Protein AF-A0A7V9R3Y1-F1 (afdb_monomer_lite)

Structure (mmCIF, N/CA/C/O backbone):
data_AF-A0A7V9R3Y1-F1
#
_entry.id   AF-A0A7V9R3Y1-F1
#
loop_
_atom_site.group_PDB
_atom_site.id
_atom_site.type_symbol
_atom_site.label_atom_id
_atom_site.label_alt_id
_atom_site.label_comp_id
_atom_site.label_asym_id
_atom_site.label_entity_id
_atom_site.label_seq_id
_atom_site.pdbx_PDB_ins_code
_atom_site.Cartn_x
_atom_site.Cartn_y
_atom_site.Cartn_z
_atom_site.occupancy
_atom_site.B_iso_or_equiv
_atom_site.auth_seq_id
_atom_site.auth_comp_id
_atom_site.auth_asym_id
_atom_site.auth_atom_id
_atom_site.pdbx_PDB_model_num
ATOM 1 N N . MET A 1 1 ? -15.608 -12.050 13.252 1.00 63.56 1 MET A N 1
ATOM 2 C CA . MET A 1 1 ? -14.476 -12.555 14.064 1.00 63.56 1 MET A CA 1
ATOM 3 C C . MET A 1 1 ? -13.194 -12.077 13.409 1.00 63.56 1 MET A C 1
ATOM 5 O O . MET A 1 1 ? -13.113 -12.204 12.196 1.00 63.56 1 MET A O 1
ATOM 9 N N . GLN A 1 2 ? -12.251 -11.511 14.169 1.00 75.00 2 GLN A N 1
ATOM 10 C CA . GLN A 1 2 ? -10.965 -11.077 13.610 1.00 75.00 2 GLN A CA 1
ATOM 11 C C . GLN A 1 2 ? -10.062 -12.277 13.318 1.00 75.00 2 GLN A C 1
ATOM 13 O O . GLN A 1 2 ? -9.948 -13.188 14.145 1.00 75.00 2 GLN A O 1
ATOM 18 N N . THR A 1 3 ? -9.407 -12.254 12.163 1.00 84.50 3 THR A N 1
ATOM 19 C CA . THR A 1 3 ? -8.411 -13.261 11.778 1.00 84.50 3 THR A CA 1
ATOM 20 C C . THR A 1 3 ? -7.151 -13.154 12.653 1.00 84.50 3 THR A C 1
ATOM 22 O O . THR A 1 3 ? -6.882 -12.087 13.214 1.00 84.50 3 THR A O 1
ATOM 25 N N . PRO A 1 4 ? -6.326 -14.216 12.766 1.00 82.94 4 PRO A N 1
ATOM 26 C CA . PRO A 1 4 ? -5.040 -14.130 13.464 1.00 82.94 4 PRO A CA 1
ATOM 27 C C . PRO A 1 4 ? -4.137 -13.007 12.934 1.00 82.94 4 PRO A C 1
ATOM 29 O O . PRO A 1 4 ? -3.424 -12.370 13.705 1.00 82.94 4 PRO A O 1
ATOM 32 N N . PHE A 1 5 ? -4.203 -12.731 11.629 1.00 78.38 5 PHE A N 1
ATOM 33 C CA . PHE A 1 5 ? -3.465 -11.643 10.995 1.00 78.38 5 PHE A CA 1
ATOM 34 C C . PHE A 1 5 ? -3.964 -10.262 11.447 1.00 78.38 5 PHE A C 1
ATOM 36 O O . PHE A 1 5 ? -3.168 -9.424 11.862 1.00 78.38 5 PHE A O 1
ATOM 43 N N . GLU A 1 6 ? -5.280 -10.041 11.467 1.00 80.75 6 GLU A N 1
ATOM 44 C CA . GLU A 1 6 ? -5.869 -8.790 11.969 1.00 80.75 6 GLU A CA 1
ATOM 45 C C . GLU A 1 6 ? -5.543 -8.554 13.455 1.00 80.75 6 GLU A C 1
ATOM 47 O O . GLU A 1 6 ? -5.278 -7.423 13.861 1.00 80.75 6 GLU A O 1
ATOM 52 N N . GLN A 1 7 ? -5.495 -9.621 14.262 1.00 84.06 7 GLN A N 1
ATOM 53 C CA . GLN A 1 7 ? -5.070 -9.551 15.666 1.00 84.06 7 GLN A CA 1
ATOM 54 C C . GLN A 1 7 ? -3.579 -9.243 15.828 1.00 84.06 7 GLN A C 1
ATOM 56 O O . GLN A 1 7 ? -3.180 -8.642 16.823 1.00 84.06 7 GLN A O 1
ATOM 61 N N . PHE A 1 8 ? -2.738 -9.689 14.894 1.00 84.94 8 PHE A N 1
ATOM 62 C CA . PHE A 1 8 ? -1.324 -9.330 14.883 1.00 84.94 8 PHE A CA 1
ATOM 63 C C . PHE A 1 8 ? -1.147 -7.849 14.544 1.00 84.94 8 PHE A C 1
ATOM 65 O O . PHE A 1 8 ? -0.423 -7.157 15.261 1.00 84.94 8 PHE A O 1
ATOM 72 N N . LEU A 1 9 ? -1.836 -7.364 13.503 1.00 84.81 9 LEU A N 1
ATOM 73 C CA . LEU A 1 9 ? -1.778 -5.966 13.070 1.00 84.81 9 LEU A CA 1
ATOM 74 C C . LEU A 1 9 ? -2.248 -5.008 14.168 1.00 84.81 9 LEU A C 1
ATOM 76 O O . LEU A 1 9 ? -1.568 -4.027 14.443 1.00 84.81 9 LEU A O 1
ATOM 80 N N . SER A 1 10 ? -3.343 -5.324 14.865 1.00 85.88 10 SER A N 1
ATOM 81 C CA . SER A 1 10 ? -3.874 -4.468 15.938 1.00 85.88 10 SER A CA 1
ATOM 82 C C . SER A 1 10 ? -2.964 -4.338 17.166 1.00 85.88 10 SER A C 1
ATOM 84 O O . SER A 1 10 ? -3.202 -3.481 18.014 1.00 85.88 10 SER A O 1
ATOM 86 N N . ARG A 1 11 ? -1.922 -5.172 17.277 1.00 85.81 11 ARG A N 1
ATOM 87 C CA . ARG A 1 11 ? -0.914 -5.110 18.350 1.00 85.81 11 ARG A CA 1
ATOM 88 C C . ARG A 1 11 ? 0.340 -4.329 17.956 1.00 85.81 11 ARG A C 1
ATOM 90 O O . ARG A 1 11 ? 1.206 -4.142 18.807 1.00 85.81 11 ARG A O 1
ATOM 97 N N . GLN A 1 12 ? 0.473 -3.936 16.691 1.00 87.62 12 GLN A N 1
ATOM 98 C CA . GLN A 1 12 ? 1.634 -3.186 16.225 1.00 87.62 12 GLN A CA 1
ATOM 99 C C . GLN A 1 12 ? 1.452 -1.693 16.501 1.00 87.62 12 GLN A C 1
ATOM 101 O O . GLN A 1 12 ? 0.338 -1.176 16.444 1.00 87.62 12 GLN A O 1
ATOM 106 N N . SER A 1 13 ? 2.556 -1.001 16.785 1.00 90.50 13 SER A N 1
ATOM 107 C CA . SER A 1 13 ? 2.584 0.461 16.844 1.00 90.50 13 SER A CA 1
ATOM 108 C C . SER A 1 13 ? 3.094 1.046 15.528 1.00 90.50 13 SER A C 1
ATOM 110 O O . SER A 1 13 ? 3.782 0.365 14.761 1.00 90.50 13 SER A O 1
ATOM 112 N N . GLU A 1 14 ? 2.804 2.324 15.281 1.00 89.25 14 GLU A N 1
ATOM 113 C CA . GLU A 1 14 ? 3.315 3.042 14.105 1.00 89.25 14 GLU A CA 1
ATOM 114 C C . GLU A 1 14 ? 4.849 3.103 14.098 1.00 89.25 14 GLU A C 1
ATOM 116 O O . GLU A 1 14 ? 5.485 2.957 13.055 1.00 89.25 14 GLU A O 1
ATOM 121 N N . GLU A 1 15 ? 5.475 3.231 15.270 1.00 90.44 15 GLU A N 1
ATOM 122 C CA . GLU A 1 15 ? 6.933 3.234 15.405 1.00 90.44 15 GLU A CA 1
ATOM 123 C C . GLU A 1 15 ? 7.527 1.874 15.034 1.00 90.44 15 GLU A C 1
ATOM 125 O O . GLU A 1 15 ? 8.521 1.809 14.307 1.00 90.44 15 GLU A O 1
ATOM 130 N N . ALA A 1 16 ? 6.909 0.781 15.495 1.00 84.06 16 ALA A N 1
ATOM 131 C CA . ALA A 1 16 ? 7.326 -0.573 15.140 1.00 84.06 16 ALA A CA 1
ATOM 132 C C . ALA A 1 16 ? 7.145 -0.838 13.635 1.00 84.06 16 ALA A C 1
ATOM 134 O O . ALA A 1 16 ? 8.014 -1.445 12.998 1.00 84.06 16 ALA A O 1
ATOM 135 N N . TRP A 1 17 ? 6.058 -0.329 13.049 1.00 87.19 17 TRP A N 1
ATOM 136 C CA . TRP A 1 17 ? 5.778 -0.420 11.617 1.00 87.19 17 TRP A CA 1
ATOM 137 C C . TRP A 1 17 ? 6.827 0.334 10.783 1.00 87.19 17 TRP A C 1
ATOM 139 O O . TRP A 1 17 ? 7.438 -0.236 9.872 1.00 87.19 17 TRP A O 1
ATOM 149 N N . ALA A 1 18 ? 7.141 1.578 11.155 1.00 88.12 18 ALA A N 1
ATOM 150 C CA . ALA A 1 18 ? 8.160 2.394 10.493 1.00 88.12 18 ALA A CA 1
ATOM 151 C C . ALA A 1 18 ? 9.583 1.823 10.655 1.00 88.12 18 ALA A C 1
ATOM 153 O O . ALA A 1 18 ? 10.380 1.828 9.706 1.00 88.12 18 ALA A O 1
ATOM 154 N N . ALA A 1 19 ? 9.910 1.285 11.834 1.00 87.06 19 ALA A N 1
ATOM 155 C CA . ALA A 1 19 ? 11.189 0.620 12.086 1.00 87.06 19 ALA A CA 1
ATOM 156 C C . ALA A 1 19 ? 11.345 -0.656 11.240 1.00 87.06 19 ALA A C 1
ATOM 158 O O . ALA A 1 19 ? 12.430 -0.925 10.707 1.00 87.06 19 ALA A O 1
ATOM 159 N N . THR A 1 20 ? 10.254 -1.406 11.059 1.00 86.31 20 THR A N 1
ATOM 160 C CA . THR A 1 20 ? 10.214 -2.585 10.185 1.00 86.31 20 THR A CA 1
ATOM 161 C C . THR A 1 20 ? 10.483 -2.193 8.736 1.00 86.31 20 THR A C 1
ATOM 163 O O . THR A 1 20 ? 11.383 -2.763 8.119 1.00 86.31 20 THR A O 1
ATOM 166 N N . LEU A 1 21 ? 9.802 -1.163 8.217 1.00 87.81 21 LEU A N 1
ATOM 167 C CA . LEU A 1 21 ? 10.050 -0.647 6.866 1.00 87.81 21 LEU A CA 1
ATOM 168 C C . LEU A 1 21 ? 11.508 -0.191 6.694 1.00 87.81 21 LEU A C 1
ATOM 170 O O . LEU A 1 21 ? 12.167 -0.562 5.727 1.00 87.81 21 LEU A O 1
ATOM 174 N N . THR A 1 22 ? 12.055 0.542 7.665 1.00 90.88 22 THR A N 1
ATOM 175 C CA . THR A 1 22 ? 13.460 0.989 7.635 1.00 90.88 22 THR A CA 1
ATOM 176 C C . THR A 1 22 ? 14.437 -0.185 7.568 1.00 90.88 22 THR A C 1
ATOM 178 O O . THR A 1 22 ? 15.447 -0.121 6.864 1.00 90.88 22 THR A O 1
ATOM 181 N N . THR A 1 23 ? 14.145 -1.264 8.293 1.00 86.44 23 THR A N 1
ATOM 182 C CA . THR A 1 23 ? 14.959 -2.485 8.286 1.00 86.44 23 THR A CA 1
ATOM 183 C C . THR A 1 23 ? 14.856 -3.197 6.939 1.00 86.44 23 THR A C 1
ATOM 185 O O . THR A 1 23 ? 15.882 -3.523 6.343 1.00 86.44 23 THR A O 1
ATOM 188 N N . LEU A 1 24 ? 13.636 -3.353 6.419 1.00 83.62 24 LEU A N 1
ATOM 189 C CA . LEU A 1 24 ? 13.343 -3.987 5.134 1.00 83.62 24 LEU A CA 1
ATOM 190 C C . LEU A 1 24 ? 14.071 -3.287 3.972 1.00 83.62 24 LEU A C 1
ATOM 192 O O . LEU A 1 24 ? 14.709 -3.940 3.146 1.00 83.62 24 LEU A O 1
ATOM 196 N N . LEU A 1 25 ? 14.063 -1.951 3.948 1.00 85.44 25 LEU A N 1
ATOM 197 C CA . LEU A 1 25 ? 14.694 -1.151 2.892 1.00 85.44 25 LEU A CA 1
ATOM 198 C C . LEU A 1 25 ? 16.216 -1.319 2.805 1.00 85.44 25 LEU A C 1
ATOM 200 O O . LEU A 1 25 ? 16.803 -0.995 1.774 1.00 85.44 25 LEU A O 1
ATOM 204 N N . ARG A 1 26 ? 16.882 -1.820 3.852 1.00 88.19 26 ARG A N 1
ATOM 205 C CA . ARG A 1 26 ? 18.322 -2.137 3.795 1.00 88.19 26 ARG A CA 1
ATOM 206 C C . ARG A 1 26 ? 18.601 -3.422 3.018 1.00 88.19 26 ARG A C 1
ATOM 208 O O . ARG A 1 26 ? 19.692 -3.567 2.479 1.00 88.19 26 ARG A O 1
ATOM 215 N N . SER A 1 27 ? 17.624 -4.322 2.965 1.00 83.12 27 SER A N 1
ATOM 216 C CA . SER A 1 27 ? 17.711 -5.619 2.289 1.00 83.12 27 SER A CA 1
ATOM 217 C C . SER A 1 27 ? 17.079 -5.614 0.896 1.00 83.12 27 SER A C 1
ATOM 219 O O . SER A 1 27 ? 17.265 -6.564 0.142 1.00 83.12 27 SER A O 1
ATOM 221 N N . ILE A 1 28 ? 16.347 -4.553 0.547 1.00 79.00 28 ILE A N 1
ATOM 222 C CA . ILE A 1 28 ? 15.723 -4.375 -0.765 1.00 79.00 28 ILE A CA 1
ATOM 223 C C . ILE A 1 28 ? 16.703 -3.719 -1.744 1.00 79.00 28 ILE A C 1
ATOM 225 O O . ILE A 1 28 ? 17.418 -2.772 -1.398 1.00 79.00 28 ILE A O 1
ATOM 229 N N . HIS A 1 29 ? 16.717 -4.219 -2.982 1.00 83.12 29 HIS A N 1
ATOM 230 C CA . HIS A 1 29 ? 17.493 -3.642 -4.076 1.00 83.12 29 HIS A CA 1
ATOM 231 C C . HIS A 1 29 ? 17.088 -2.182 -4.322 1.00 83.12 29 HIS A C 1
ATOM 233 O O . HIS A 1 29 ? 15.919 -1.830 -4.207 1.00 83.12 29 HIS A O 1
ATOM 239 N N . GLU A 1 30 ? 18.037 -1.318 -4.682 1.00 80.81 30 GLU A N 1
ATOM 240 C CA . GLU A 1 30 ? 17.815 0.132 -4.799 1.00 80.81 30 GLU A CA 1
ATOM 241 C C . GLU A 1 30 ? 16.606 0.505 -5.670 1.00 80.81 30 GLU A C 1
ATOM 243 O O . GLU A 1 30 ? 15.808 1.355 -5.278 1.00 80.81 30 GLU A O 1
ATOM 248 N N . VAL A 1 31 ? 16.424 -0.203 -6.788 1.00 76.56 31 VAL A N 1
ATOM 249 C CA . VAL A 1 31 ? 15.297 -0.020 -7.723 1.00 76.56 31 VAL A CA 1
ATOM 250 C C . VAL A 1 31 ? 13.932 -0.198 -7.044 1.00 76.56 31 VAL A C 1
ATOM 252 O O . VAL A 1 31 ? 12.989 0.524 -7.363 1.00 76.56 31 VAL A O 1
ATOM 255 N N . ASP A 1 32 ? 13.830 -1.099 -6.067 1.00 80.56 32 ASP A N 1
ATOM 256 C CA . ASP A 1 32 ? 12.561 -1.490 -5.448 1.00 80.56 32 ASP A CA 1
ATOM 257 C C . ASP A 1 32 ? 12.274 -0.749 -4.128 1.00 80.56 32 ASP A C 1
ATOM 259 O O . ASP A 1 32 ? 11.192 -0.889 -3.548 1.00 80.56 32 ASP A O 1
ATOM 263 N N . LYS A 1 33 ? 13.211 0.071 -3.628 1.00 85.75 33 LYS A N 1
ATOM 264 C CA . LYS A 1 33 ? 13.041 0.795 -2.353 1.00 85.75 33 LYS A CA 1
ATOM 265 C C . LYS A 1 33 ? 11.882 1.784 -2.407 1.00 85.75 33 LYS A C 1
ATOM 267 O O . LYS A 1 33 ? 10.994 1.728 -1.560 1.00 85.75 33 LYS A O 1
ATOM 272 N N . ASN A 1 34 ? 11.859 2.631 -3.437 1.00 86.25 34 ASN A N 1
ATOM 273 C CA . ASN A 1 34 ? 10.800 3.626 -3.629 1.00 86.25 34 ASN A CA 1
ATOM 274 C C . ASN A 1 34 ? 9.441 2.950 -3.824 1.00 86.25 34 ASN A C 1
ATOM 276 O O . ASN 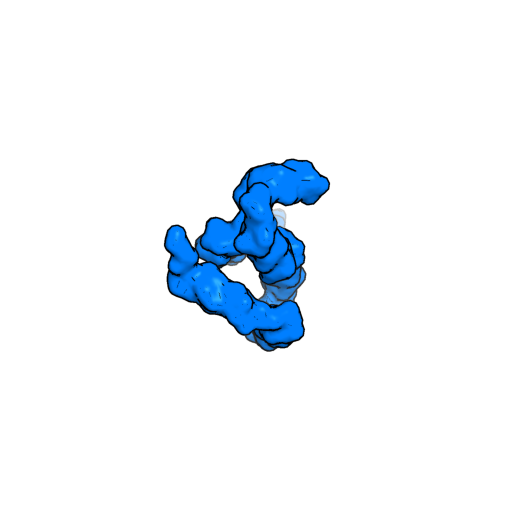A 1 34 ? 8.457 3.332 -3.199 1.00 86.25 34 ASN A O 1
ATOM 280 N N . ALA A 1 35 ? 9.415 1.903 -4.650 1.00 82.94 35 ALA A N 1
ATOM 281 C CA . ALA A 1 35 ? 8.265 1.036 -4.866 1.00 82.94 35 ALA A CA 1
ATOM 282 C C . ALA A 1 35 ? 7.682 0.518 -3.539 1.00 82.94 35 ALA A C 1
ATOM 284 O O . ALA A 1 35 ? 6.485 0.645 -3.279 1.00 82.94 35 ALA A O 1
ATOM 285 N N . THR A 1 36 ? 8.550 0.007 -2.670 1.00 84.00 36 THR A N 1
ATOM 286 C CA . THR A 1 36 ? 8.163 -0.518 -1.359 1.00 84.00 36 THR A CA 1
ATOM 287 C C . THR A 1 36 ? 7.647 0.580 -0.429 1.00 84.00 36 THR A C 1
ATOM 289 O O . THR A 1 36 ? 6.612 0.407 0.207 1.00 84.00 36 THR A O 1
ATOM 292 N N . GLN A 1 37 ? 8.308 1.738 -0.377 1.00 88.62 37 GLN A N 1
ATOM 293 C CA . GLN A 1 37 ? 7.850 2.872 0.435 1.00 88.62 37 GLN A CA 1
ATOM 294 C C . GLN A 1 37 ? 6.477 3.389 -0.007 1.00 88.62 37 GLN A C 1
ATOM 296 O O . GLN A 1 37 ? 5.619 3.638 0.836 1.00 88.62 37 GLN A O 1
ATOM 301 N N . ILE A 1 38 ? 6.259 3.512 -1.318 1.00 85.94 38 ILE A N 1
ATOM 302 C CA . ILE A 1 38 ? 4.977 3.933 -1.894 1.00 85.94 38 ILE A CA 1
ATOM 303 C C . ILE A 1 38 ? 3.874 2.938 -1.521 1.00 85.94 38 ILE A C 1
ATOM 305 O O . ILE A 1 38 ? 2.798 3.354 -1.099 1.00 85.94 38 ILE A O 1
ATOM 309 N N . TRP A 1 39 ? 4.143 1.633 -1.612 1.00 87.12 39 TRP A N 1
ATOM 310 C CA . TRP A 1 39 ? 3.173 0.608 -1.221 1.00 87.12 39 TRP A CA 1
ATOM 311 C C . TRP A 1 39 ? 2.775 0.733 0.260 1.00 87.12 39 TRP A C 1
ATOM 313 O O . TRP A 1 39 ? 1.588 0.761 0.577 1.00 87.12 39 TRP A O 1
ATOM 323 N N . PHE A 1 40 ? 3.748 0.906 1.163 1.00 87.12 40 PHE A N 1
ATOM 324 C CA . PHE A 1 40 ? 3.481 1.104 2.596 1.00 87.12 40 PHE A CA 1
ATOM 325 C C . PHE A 1 40 ? 2.723 2.409 2.894 1.00 87.12 40 PHE A C 1
ATOM 327 O O . PHE A 1 40 ? 1.986 2.470 3.876 1.00 87.12 40 PHE A O 1
ATOM 334 N N . ALA A 1 41 ? 2.877 3.437 2.056 1.00 88.19 41 ALA A N 1
ATOM 335 C CA . ALA A 1 41 ? 2.131 4.688 2.176 1.00 88.19 41 ALA A CA 1
ATOM 336 C C . ALA A 1 41 ? 0.674 4.564 1.700 1.00 88.19 41 ALA A C 1
ATOM 338 O O . ALA A 1 41 ? -0.197 5.232 2.252 1.00 88.19 41 ALA A O 1
ATOM 339 N N . PHE A 1 42 ? 0.396 3.710 0.707 1.00 85.62 42 PHE A N 1
ATOM 340 C CA . PHE A 1 42 ? -0.975 3.424 0.268 1.00 85.62 42 PHE A CA 1
ATOM 341 C C . PHE A 1 42 ? -1.755 2.570 1.268 1.00 85.62 42 PHE A C 1
ATOM 343 O O . PHE A 1 42 ? -2.969 2.730 1.381 1.00 85.62 42 PHE A O 1
ATOM 350 N N . TYR A 1 43 ? -1.066 1.705 2.017 1.00 88.44 43 TYR A N 1
ATOM 351 C CA . TYR A 1 43 ? -1.689 0.795 2.980 1.00 88.44 43 TYR A CA 1
ATOM 352 C C . TYR A 1 43 ? -1.108 0.977 4.390 1.00 88.44 43 TYR A C 1
ATOM 354 O O . TYR A 1 43 ? -0.448 0.075 4.918 1.00 88.44 43 TYR A O 1
ATOM 362 N N . PRO A 1 44 ? -1.319 2.145 5.022 1.00 91.00 44 PRO A N 1
ATOM 363 C CA . PRO A 1 44 ? -0.756 2.419 6.332 1.00 91.00 44 PRO A CA 1
ATOM 364 C C . PRO A 1 44 ? -1.494 1.644 7.433 1.00 91.00 44 PRO A C 1
ATOM 366 O O . PRO A 1 44 ? -2.708 1.421 7.369 1.00 91.00 44 PRO A O 1
ATOM 369 N N . LEU A 1 45 ? -0.761 1.280 8.489 1.00 90.50 45 LEU A N 1
ATOM 370 C CA . LEU A 1 45 ? -1.318 0.613 9.670 1.00 90.50 45 LEU A CA 1
ATOM 371 C C . LEU A 1 45 ? -2.395 1.472 10.361 1.00 90.50 45 LEU A C 1
ATOM 373 O O . LEU A 1 45 ? -3.397 0.945 10.853 1.00 90.50 45 LEU A O 1
ATOM 377 N N . SER A 1 46 ? -2.235 2.793 10.332 1.00 92.00 46 SER A N 1
ATOM 378 C CA . SER A 1 46 ? -3.184 3.755 10.892 1.00 92.00 46 SER A CA 1
ATOM 379 C C . SER A 1 46 ? -4.555 3.691 10.224 1.00 92.00 46 SER A C 1
ATOM 381 O O . SER A 1 46 ? -5.568 3.712 10.923 1.00 92.00 46 SER A O 1
ATOM 383 N N . LEU A 1 47 ? -4.611 3.529 8.897 1.00 91.81 47 LEU A N 1
ATOM 384 C CA . LEU A 1 47 ? -5.872 3.363 8.169 1.00 91.81 47 LEU A CA 1
ATOM 385 C C . LEU A 1 47 ? -6.555 2.049 8.556 1.00 91.81 47 LEU A C 1
ATOM 387 O O . LEU A 1 47 ? -7.752 2.040 8.842 1.00 91.81 47 LEU A O 1
ATOM 391 N N . PHE A 1 48 ? -5.795 0.951 8.631 1.00 91.19 48 PHE A N 1
ATOM 392 C CA . PHE A 1 48 ? -6.319 -0.328 9.113 1.00 91.19 48 PHE A CA 1
ATOM 393 C C . PHE A 1 48 ? -6.906 -0.194 10.526 1.00 91.19 48 PHE A C 1
ATOM 395 O O . PHE A 1 48 ? -8.021 -0.648 10.785 1.00 91.19 48 PHE A O 1
ATOM 402 N N . THR A 1 49 ? -6.182 0.467 11.427 1.00 91.56 49 THR A N 1
ATOM 403 C CA . THR A 1 49 ? -6.599 0.656 12.820 1.00 91.56 49 THR A CA 1
ATOM 404 C C . THR A 1 49 ? -7.862 1.509 12.916 1.00 91.56 49 THR A C 1
ATOM 406 O O . THR A 1 49 ? -8.811 1.109 13.590 1.00 91.56 49 THR A O 1
ATOM 409 N N . ALA A 1 50 ? -7.917 2.628 12.187 1.00 92.56 50 ALA A N 1
ATOM 410 C CA . ALA A 1 50 ? -9.083 3.505 12.142 1.00 92.56 50 ALA A CA 1
ATOM 411 C C . ALA A 1 50 ? -10.332 2.764 11.638 1.00 92.56 50 ALA A C 1
ATOM 413 O O . ALA A 1 50 ? -11.384 2.827 12.267 1.00 92.56 50 ALA A O 1
ATOM 414 N N . LEU A 1 51 ? -10.200 1.979 10.563 1.00 92.19 51 LEU A N 1
ATOM 415 C CA . LEU A 1 51 ? -11.297 1.167 10.029 1.00 92.19 51 LEU A CA 1
ATOM 416 C C . LEU A 1 51 ? -11.725 0.041 10.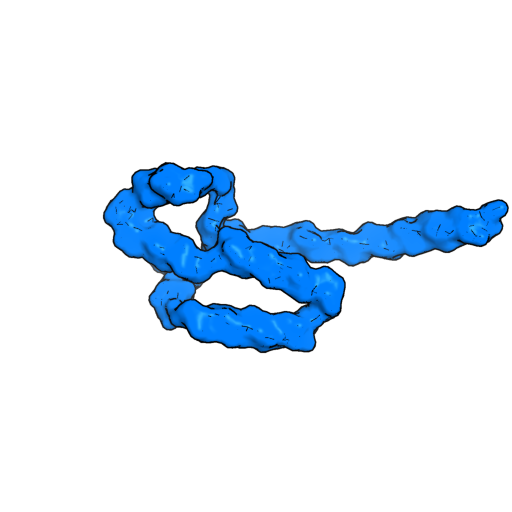981 1.00 92.19 51 LEU A C 1
ATOM 418 O O . LEU A 1 51 ? -12.885 -0.352 10.974 1.00 92.19 51 LEU A O 1
ATOM 422 N N . GLN A 1 52 ? -10.828 -0.516 11.799 1.00 89.69 52 GLN A N 1
ATOM 423 C CA . GLN A 1 52 ? -11.202 -1.539 12.787 1.00 89.69 52 GLN A CA 1
ATOM 424 C C . GLN A 1 52 ? -11.910 -0.960 14.014 1.00 89.69 52 GLN A C 1
ATOM 426 O O . GLN A 1 52 ? -12.714 -1.666 14.621 1.00 89.69 52 GLN A O 1
ATOM 431 N N . GLN A 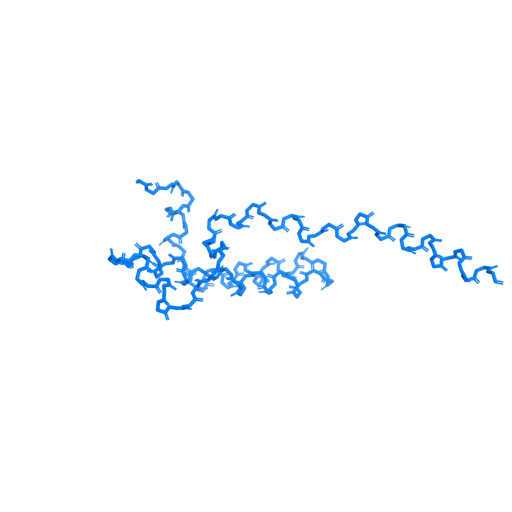1 53 ? -11.604 0.284 14.378 1.00 91.38 53 GLN A N 1
ATOM 432 C CA . GLN A 1 53 ? -12.168 0.965 15.546 1.00 91.38 53 GLN A CA 1
ATOM 433 C C . GLN A 1 53 ? -13.436 1.767 15.229 1.00 91.38 53 GLN A C 1
ATOM 435 O O . GLN A 1 53 ? -14.149 2.147 16.154 1.00 91.38 53 GLN A O 1
ATOM 440 N N . ALA A 1 54 ? -13.721 2.022 13.951 1.00 93.19 54 ALA A N 1
ATOM 441 C CA . ALA A 1 54 ? -14.926 2.715 13.520 1.00 93.19 54 ALA A CA 1
ATOM 442 C C . ALA A 1 54 ? -16.196 1.942 13.906 1.00 93.19 54 ALA A C 1
ATOM 444 O O . ALA A 1 54 ? -16.295 0.736 13.668 1.00 93.19 54 ALA A O 1
ATOM 445 N N . GLU A 1 55 ? -17.181 2.657 14.454 1.00 91.44 55 GLU A N 1
ATOM 446 C CA . GLU A 1 55 ? -18.520 2.115 14.718 1.00 91.44 55 GLU A CA 1
ATOM 447 C C . GLU A 1 55 ? -19.220 1.718 13.411 1.00 91.44 55 GLU A C 1
ATOM 449 O O . GLU A 1 55 ? -19.790 0.631 13.317 1.00 91.44 55 GLU A O 1
ATOM 454 N N . ASP A 1 56 ? -19.095 2.565 12.385 1.00 93.38 56 ASP A N 1
ATOM 455 C CA . ASP A 1 56 ? -19.510 2.291 11.012 1.00 93.38 56 ASP A CA 1
ATOM 456 C C . ASP A 1 56 ? -18.311 2.457 10.064 1.00 93.38 56 ASP A C 1
ATOM 458 O O . ASP A 1 56 ? -17.823 3.561 9.794 1.00 93.38 56 ASP A O 1
ATOM 462 N N . LYS A 1 57 ? -17.811 1.323 9.566 1.00 91.69 57 LYS A N 1
ATOM 463 C CA . LYS A 1 57 ? -16.662 1.281 8.653 1.00 91.69 57 LYS A CA 1
ATOM 464 C C . LYS A 1 57 ? -16.979 1.898 7.293 1.00 91.69 57 LYS A C 1
ATOM 466 O O . LYS A 1 57 ? -16.106 2.534 6.701 1.00 91.69 57 LYS A O 1
ATOM 471 N N . ASP A 1 58 ? -18.205 1.713 6.807 1.00 90.69 58 ASP A N 1
ATOM 472 C CA . ASP A 1 58 ? -18.627 2.178 5.487 1.00 90.69 58 ASP A CA 1
ATOM 473 C C . ASP A 1 58 ? -18.819 3.695 5.490 1.00 90.69 58 ASP A C 1
ATOM 475 O O . ASP A 1 58 ? -18.504 4.370 4.506 1.00 90.69 58 ASP A O 1
ATOM 479 N N . GLU A 1 59 ? -19.311 4.252 6.598 1.00 94.56 59 GLU A N 1
ATOM 480 C CA . GLU A 1 59 ? -19.385 5.698 6.782 1.00 94.56 59 GLU A CA 1
ATOM 481 C C . GLU A 1 59 ? -17.988 6.328 6.814 1.00 94.56 59 GLU A C 1
ATOM 483 O O . GLU A 1 59 ? -17.727 7.268 6.055 1.00 94.56 59 GLU A O 1
ATOM 488 N N . LEU A 1 60 ? -17.067 5.783 7.618 1.00 93.69 60 LEU A N 1
ATOM 489 C CA . LEU A 1 60 ? -15.697 6.296 7.689 1.00 93.69 60 LEU A CA 1
ATOM 490 C C . LEU A 1 60 ? -14.995 6.219 6.323 1.00 93.69 60 LEU A C 1
ATOM 492 O O . LEU A 1 60 ? -14.362 7.186 5.897 1.00 93.69 60 LEU A O 1
ATOM 496 N N . ALA A 1 61 ? -15.141 5.105 5.601 1.00 93.00 61 ALA A N 1
ATOM 497 C CA . ALA A 1 61 ? -14.569 4.950 4.265 1.00 93.00 61 ALA A CA 1
ATOM 498 C C . ALA A 1 61 ? -15.087 6.017 3.283 1.00 93.00 61 ALA A C 1
ATOM 500 O O . ALA A 1 61 ? -14.299 6.594 2.529 1.00 93.00 61 ALA A O 1
ATOM 501 N N . LYS A 1 62 ? -16.388 6.340 3.329 1.00 92.62 62 LYS A N 1
ATOM 502 C CA . LYS A 1 62 ? -16.980 7.418 2.517 1.00 92.62 62 LYS A CA 1
ATOM 503 C C . LYS A 1 62 ? -16.433 8.791 2.896 1.00 92.62 62 LYS A C 1
ATOM 505 O O . LYS A 1 62 ? -16.105 9.567 2.001 1.00 92.62 62 LYS A O 1
ATOM 510 N N . GLN A 1 63 ? -16.313 9.089 4.191 1.00 93.06 63 GLN A N 1
ATOM 511 C CA . GLN A 1 63 ? -15.761 10.362 4.677 1.00 93.06 63 GLN A CA 1
ATO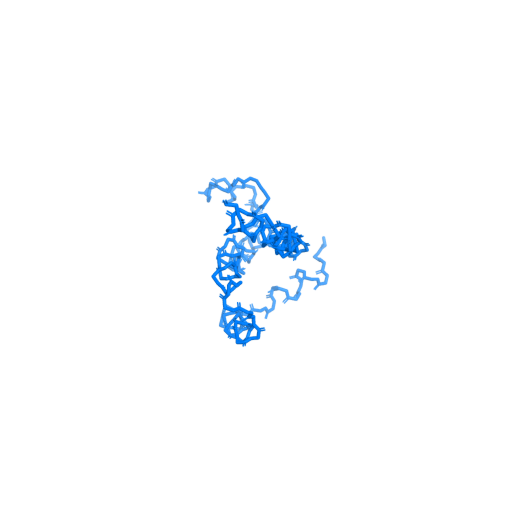M 512 C C . GLN A 1 63 ? -14.305 10.558 4.235 1.00 93.06 63 GLN A C 1
ATOM 514 O O . GLN A 1 63 ? -13.909 11.664 3.870 1.00 93.06 63 GLN A O 1
ATOM 519 N N . LEU A 1 64 ? -13.529 9.474 4.209 1.00 91.81 64 LEU A N 1
ATOM 520 C CA . LEU A 1 64 ? -12.147 9.458 3.732 1.00 91.81 64 LEU A CA 1
ATOM 521 C C . LEU A 1 64 ? -12.027 9.391 2.199 1.00 91.81 64 LEU A C 1
ATOM 523 O O . LEU A 1 64 ? -10.911 9.380 1.685 1.00 91.81 64 LEU A O 1
ATOM 527 N N . LEU A 1 65 ? -13.148 9.360 1.464 1.00 92.75 65 LEU A N 1
ATOM 528 C CA . LEU A 1 65 ? -13.197 9.208 0.004 1.00 92.75 65 LEU A CA 1
ATOM 529 C C . LEU A 1 65 ? -12.436 7.969 -0.492 1.00 92.75 65 LEU A C 1
ATOM 531 O O . LEU A 1 65 ? -11.838 7.981 -1.570 1.00 92.75 65 LEU A O 1
ATOM 535 N N . MET A 1 66 ? -12.452 6.895 0.297 1.00 91.50 66 MET A N 1
ATOM 536 C CA . MET A 1 66 ? -11.803 5.642 -0.062 1.00 91.50 66 MET A CA 1
ATOM 537 C C . MET A 1 66 ? -12.519 4.997 -1.250 1.00 91.50 66 MET A C 1
ATOM 539 O O . MET A 1 66 ? -13.746 4.912 -1.296 1.00 91.50 66 MET A O 1
ATOM 543 N N . GLN A 1 67 ? -11.735 4.553 -2.231 1.00 83.75 67 GLN A N 1
ATOM 544 C CA . GLN A 1 67 ? -12.220 3.910 -3.450 1.00 83.75 67 GLN A CA 1
ATOM 545 C C . GLN A 1 67 ? -11.406 2.645 -3.726 1.00 83.75 67 GLN A C 1
ATOM 547 O O . GLN A 1 67 ? -10.209 2.594 -3.445 1.00 83.75 67 GLN A O 1
ATOM 552 N N . GLY A 1 68 ? -12.045 1.632 -4.316 1.00 85.88 68 GLY A N 1
ATOM 553 C CA . GLY A 1 68 ? -11.396 0.358 -4.634 1.00 85.88 68 GLY A CA 1
ATOM 554 C C . GLY A 1 68 ? -11.079 -0.490 -3.397 1.00 85.88 68 GLY A C 1
ATOM 555 O O . GLY A 1 68 ? -11.766 -0.395 -2.385 1.00 85.88 68 GLY A O 1
ATOM 556 N N . HIS A 1 69 ? -10.050 -1.336 -3.494 1.00 83.81 69 HIS A N 1
ATOM 557 C CA . HIS A 1 69 ? -9.610 -2.220 -2.410 1.00 83.81 69 HIS A CA 1
ATOM 558 C C . HIS A 1 69 ? -8.492 -1.549 -1.599 1.00 83.81 69 HIS A C 1
ATOM 560 O O . HIS A 1 69 ? -7.319 -1.630 -1.958 1.00 83.81 69 HIS A O 1
ATOM 566 N N . TYR A 1 70 ? -8.864 -0.863 -0.522 1.00 86.81 70 TYR A N 1
ATOM 567 C CA . TYR A 1 70 ? -7.95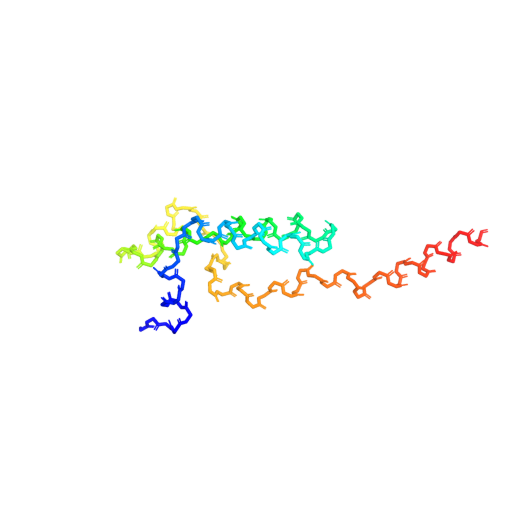5 -0.074 0.322 1.00 86.81 70 TYR A CA 1
ATOM 568 C C . TYR A 1 70 ? -7.564 -0.777 1.629 1.00 86.81 70 TYR A C 1
ATOM 570 O O . TYR A 1 70 ? -6.704 -0.288 2.362 1.00 86.81 70 TYR A O 1
ATOM 578 N N . GLU A 1 71 ? -8.188 -1.911 1.960 1.00 85.12 71 GLU A N 1
ATOM 579 C CA . GLU A 1 71 ? -7.871 -2.621 3.195 1.00 85.12 71 GLU A CA 1
ATOM 580 C C . GLU A 1 71 ? -6.498 -3.299 3.110 1.00 85.12 71 GLU A C 1
ATOM 582 O O . GLU A 1 71 ? -6.258 -4.167 2.271 1.00 85.12 71 GLU A O 1
ATOM 587 N N . LEU A 1 72 ? -5.615 -2.968 4.059 1.00 83.81 72 LEU A N 1
ATOM 588 C CA . LEU A 1 72 ? -4.270 -3.546 4.172 1.00 83.81 72 LEU A CA 1
ATOM 589 C C . LEU A 1 72 ? -4.279 -5.085 4.115 1.00 83.81 72 LEU A C 1
ATOM 591 O O . LEU A 1 72 ? -3.433 -5.691 3.459 1.00 83.81 72 LEU A O 1
ATOM 595 N N . LYS A 1 73 ? -5.256 -5.727 4.767 1.00 81.81 73 LYS A N 1
ATOM 596 C CA . LYS A 1 73 ? -5.366 -7.193 4.806 1.00 81.81 73 LYS A CA 1
ATOM 597 C C . LYS A 1 73 ? -5.648 -7.839 3.452 1.00 81.81 73 LYS A C 1
ATOM 599 O O . LYS A 1 73 ? -5.323 -9.003 3.271 1.00 81.81 73 LYS A O 1
ATOM 604 N N . GLU A 1 74 ? -6.247 -7.101 2.524 1.00 83.44 74 GLU A N 1
ATOM 605 C CA . GLU A 1 74 ? -6.568 -7.593 1.182 1.00 83.44 74 GLU A CA 1
ATOM 606 C C . GLU A 1 74 ? -5.393 -7.405 0.218 1.00 83.44 74 GLU A C 1
ATOM 608 O O . GLU A 1 74 ? -5.333 -8.044 -0.830 1.00 83.44 74 GLU A O 1
ATOM 613 N N . GLN A 1 75 ? -4.450 -6.529 0.570 1.00 82.12 75 GLN A N 1
ATOM 614 C CA . GLN A 1 75 ? -3.367 -6.102 -0.313 1.00 82.12 75 GLN A CA 1
ATOM 615 C C . GLN A 1 75 ? -2.024 -6.737 0.031 1.00 82.12 75 GLN A C 1
ATOM 617 O O . GLN A 1 75 ? -1.139 -6.784 -0.821 1.00 82.12 75 GLN A O 1
ATOM 622 N N . ILE A 1 76 ? -1.856 -7.251 1.253 1.00 74.50 76 ILE A N 1
ATOM 623 C CA . ILE A 1 76 ? -0.574 -7.799 1.713 1.00 74.50 76 ILE A CA 1
ATOM 624 C C . ILE A 1 76 ? -0.039 -8.903 0.783 1.00 74.50 76 ILE A C 1
ATOM 626 O O . ILE A 1 76 ? 1.151 -8.913 0.461 1.00 74.50 76 ILE A O 1
ATOM 630 N N . ASP A 1 77 ? -0.932 -9.737 0.244 1.00 72.31 77 ASP A N 1
ATOM 631 C CA . ASP A 1 77 ? -0.587 -10.827 -0.672 1.00 72.31 77 ASP A CA 1
ATOM 632 C C . ASP A 1 77 ? -0.533 -10.399 -2.153 1.00 72.31 77 ASP A C 1
ATOM 634 O O . ASP A 1 77 ? -0.025 -11.144 -2.986 1.00 72.31 77 ASP A O 1
ATOM 638 N N . SER A 1 78 ? -1.008 -9.201 -2.521 1.00 68.19 78 SER A N 1
ATOM 639 C CA . SER A 1 78 ? -1.089 -8.752 -3.926 1.00 68.19 78 SER A CA 1
ATOM 640 C C . SER A 1 78 ? 0.218 -8.134 -4.450 1.00 68.19 78 SER A C 1
ATOM 642 O O . SER A 1 78 ? 0.458 -8.073 -5.666 1.00 68.19 78 SER A O 1
ATOM 644 N N . SER A 1 79 ? 1.089 -7.708 -3.530 1.00 58.50 79 SER A N 1
ATOM 645 C CA . SER A 1 79 ? 2.307 -6.930 -3.789 1.00 58.50 79 SER A CA 1
ATOM 646 C C . SER A 1 79 ? 3.329 -7.631 -4.698 1.00 58.50 79 SER A C 1
ATOM 648 O O . SER A 1 79 ? 4.061 -6.959 -5.429 1.00 58.50 79 SER A O 1
ATOM 650 N N . HIS A 1 80 ? 3.326 -8.969 -4.773 1.00 58.69 80 HIS A N 1
ATOM 651 C CA . HIS A 1 80 ? 4.192 -9.725 -5.691 1.00 58.69 80 HIS A CA 1
ATOM 652 C C . HIS A 1 80 ? 3.938 -9.387 -7.170 1.00 58.69 80 HIS A C 1
ATOM 654 O O . HIS A 1 80 ? 4.808 -9.586 -8.016 1.00 58.69 80 HIS A O 1
ATOM 660 N N . THR A 1 81 ? 2.749 -8.875 -7.501 1.00 56.56 81 THR A N 1
ATOM 661 C CA . THR A 1 81 ? 2.379 -8.463 -8.864 1.00 56.56 81 THR A CA 1
ATOM 662 C C . THR A 1 81 ? 3.097 -7.176 -9.271 1.00 56.56 81 THR A C 1
ATOM 664 O O . THR A 1 81 ? 3.370 -6.962 -10.447 1.00 56.56 81 THR A O 1
ATOM 667 N N . PHE A 1 82 ? 3.473 -6.340 -8.303 1.00 53.34 82 PHE A N 1
ATOM 668 C CA . PHE A 1 82 ? 4.177 -5.081 -8.535 1.00 53.34 82 PHE A CA 1
ATOM 669 C C . PHE A 1 82 ? 5.656 -5.295 -8.907 1.00 53.34 82 PHE A C 1
ATOM 671 O O . PHE A 1 82 ? 6.213 -4.559 -9.716 1.00 53.34 82 PHE A O 1
ATOM 678 N N . LEU A 1 83 ? 6.272 -6.370 -8.401 1.00 54.28 83 LEU A N 1
ATOM 679 C CA . LEU A 1 83 ? 7.678 -6.732 -8.642 1.00 54.28 83 LEU A CA 1
ATOM 680 C C . LEU A 1 83 ? 7.901 -7.532 -9.949 1.00 54.28 83 LEU A C 1
ATOM 682 O O . LEU A 1 83 ? 9.015 -7.966 -10.247 1.00 54.28 83 LEU A O 1
ATOM 686 N N . TYR A 1 84 ? 6.860 -7.717 -10.774 1.00 54.53 84 TYR A N 1
ATOM 687 C CA . TYR A 1 84 ? 6.915 -8.510 -12.015 1.00 54.53 84 TYR A CA 1
ATOM 688 C C . TYR A 1 84 ? 7.808 -7.922 -13.124 1.00 54.53 84 TYR A C 1
ATOM 690 O O . TYR A 1 84 ? 8.055 -8.600 -14.125 1.00 54.53 84 TYR A O 1
ATOM 698 N N . GLY A 1 85 ? 8.320 -6.695 -12.971 1.00 54.34 85 GLY A N 1
ATOM 699 C CA . GLY A 1 85 ? 9.194 -6.039 -13.953 1.00 54.34 85 GLY A CA 1
ATOM 700 C C . GLY A 1 85 ? 10.455 -6.845 -14.297 1.00 54.34 85 GLY A C 1
ATOM 701 O O . GLY A 1 85 ? 10.879 -6.863 -15.454 1.00 54.34 85 GLY A O 1
ATOM 702 N N . HIS A 1 86 ? 10.992 -7.615 -13.340 1.00 59.34 86 HIS A N 1
ATOM 703 C CA . HIS A 1 86 ? 12.155 -8.486 -13.557 1.00 59.34 86 HIS A CA 1
ATOM 704 C C . HIS A 1 86 ? 11.930 -9.525 -14.670 1.00 59.34 86 HIS A C 1
ATOM 706 O O . HIS A 1 86 ? 12.860 -9.855 -15.404 1.00 59.34 86 HIS A O 1
ATOM 712 N N . ARG A 1 87 ? 10.690 -10.005 -14.861 1.00 62.41 87 ARG A N 1
ATOM 713 C CA . ARG A 1 87 ? 10.357 -10.986 -15.912 1.00 62.41 87 ARG A CA 1
ATOM 714 C C . ARG A 1 87 ? 10.633 -10.453 -17.319 1.00 62.41 87 ARG A C 1
ATOM 716 O O . ARG A 1 87 ? 10.992 -11.235 -18.197 1.00 62.41 87 ARG A O 1
ATOM 723 N N . TYR A 1 88 ? 10.460 -9.150 -17.522 1.00 66.06 88 TYR A N 1
ATOM 724 C CA . TYR A 1 88 ? 10.591 -8.512 -18.831 1.00 66.06 88 TYR A CA 1
ATOM 725 C C . TYR A 1 88 ? 12.002 -7.985 -19.096 1.00 66.06 88 TYR A C 1
ATOM 727 O O . TYR A 1 88 ? 12.384 -7.790 -20.250 1.00 66.06 88 TYR A O 1
ATOM 735 N N . TRP A 1 89 ? 12.814 -7.809 -18.051 1.00 72.06 89 TRP A N 1
ATOM 736 C CA . TRP A 1 89 ? 14.147 -7.220 -18.159 1.00 72.06 89 TRP A CA 1
ATOM 737 C C . TRP A 1 89 ? 15.100 -7.965 -19.115 1.00 72.06 89 TRP A C 1
ATOM 739 O O . TRP A 1 89 ? 15.742 -7.303 -19.933 1.00 72.06 89 TRP A O 1
ATOM 749 N N . PRO A 1 90 ? 15.151 -9.316 -19.144 1.00 78.12 90 PRO A N 1
ATOM 750 C CA . PRO A 1 90 ? 15.957 -10.036 -20.133 1.00 78.12 90 PRO A CA 1
ATOM 751 C C . PRO A 1 90 ? 15.512 -9.794 -21.584 1.00 78.12 90 PRO A C 1
ATOM 753 O O . PRO A 1 90 ? 16.347 -9.740 -22.484 1.00 78.12 90 PRO A O 1
ATOM 756 N N . GLN A 1 91 ? 14.205 -9.632 -21.824 1.00 82.75 91 GLN A N 1
ATOM 757 C CA . GLN A 1 91 ? 13.659 -9.371 -23.163 1.00 82.75 91 GLN A CA 1
ATOM 758 C C . GLN A 1 91 ? 13.936 -7.932 -23.606 1.00 82.75 91 GLN A C 1
ATOM 760 O O . GLN A 1 91 ? 14.315 -7.710 -24.757 1.00 82.75 91 GLN A O 1
ATOM 765 N N . VAL A 1 92 ? 13.817 -6.971 -22.684 1.00 77.31 92 VAL A N 1
ATOM 766 C CA . VAL A 1 92 ? 14.198 -5.569 -22.910 1.00 77.31 92 VAL A CA 1
ATOM 767 C C . VAL A 1 92 ? 15.682 -5.479 -23.258 1.00 77.31 92 VAL A C 1
ATOM 769 O O . VAL A 1 92 ? 16.020 -4.933 -24.304 1.00 77.31 92 VAL A O 1
ATOM 772 N N . LYS A 1 93 ? 16.559 -6.093 -22.452 1.00 76.38 93 LYS A N 1
ATOM 773 C CA . LYS A 1 93 ? 18.005 -6.109 -22.703 1.00 76.38 93 LYS A CA 1
ATOM 774 C C . LYS A 1 93 ? 18.338 -6.680 -24.084 1.00 76.38 93 LYS A C 1
ATOM 776 O O . LYS A 1 93 ? 19.006 -6.008 -24.860 1.00 76.38 93 LYS A O 1
ATOM 781 N N . LYS A 1 94 ? 17.809 -7.864 -24.414 1.00 85.06 94 LYS A N 1
ATOM 782 C CA . LYS A 1 94 ? 18.043 -8.510 -25.716 1.00 85.06 94 LYS A CA 1
ATOM 783 C C . LYS A 1 94 ? 17.621 -7.623 -26.892 1.00 85.06 94 LYS A C 1
ATOM 785 O O . LYS A 1 94 ? 18.280 -7.609 -27.925 1.00 85.06 94 LYS A O 1
ATOM 790 N N . THR A 1 95 ? 16.517 -6.895 -26.738 1.00 84.81 95 THR A N 1
ATOM 791 C CA . THR A 1 95 ? 16.006 -5.992 -27.778 1.00 84.81 95 THR A CA 1
ATOM 792 C C . THR A 1 95 ? 16.903 -4.768 -27.947 1.00 84.81 95 THR A C 1
ATOM 794 O O . THR A 1 95 ? 17.189 -4.377 -29.074 1.00 84.81 95 THR A O 1
ATOM 797 N N . VAL A 1 96 ? 17.384 -4.189 -26.843 1.00 75.75 96 VAL A N 1
ATOM 798 C CA . VAL A 1 96 ? 18.322 -3.056 -26.866 1.00 75.75 96 VAL A CA 1
ATOM 799 C C . VAL A 1 96 ? 19.669 -3.461 -27.470 1.00 75.75 96 VAL A C 1
ATOM 801 O O . VAL A 1 96 ? 20.194 -2.724 -28.295 1.00 75.75 96 VAL A O 1
ATOM 804 N N . GLU A 1 97 ? 20.206 -4.633 -27.114 1.00 87.38 97 GLU A N 1
ATOM 805 C CA . GLU A 1 97 ? 21.455 -5.162 -27.688 1.00 87.38 97 GLU A CA 1
ATOM 806 C C . GLU A 1 97 ? 21.330 -5.374 -29.203 1.00 87.38 97 GLU A C 1
ATOM 808 O O . GLU A 1 97 ? 22.162 -4.882 -29.957 1.00 87.38 97 GLU A O 1
ATOM 813 N N . ALA A 1 98 ? 20.240 -5.999 -29.662 1.00 82.25 98 ALA A N 1
ATOM 814 C CA . ALA A 1 98 ? 19.992 -6.199 -31.091 1.00 82.25 98 ALA A CA 1
ATOM 815 C C . ALA A 1 98 ? 19.871 -4.882 -31.878 1.00 82.25 98 ALA A C 1
ATOM 817 O O . ALA A 1 98 ? 20.247 -4.831 -33.044 1.00 82.25 98 ALA A O 1
ATOM 818 N N . PHE A 1 99 ? 19.348 -3.825 -31.250 1.00 72.44 99 PHE A N 1
ATOM 819 C CA . PHE A 1 99 ? 19.244 -2.497 -31.858 1.00 72.44 99 PHE A CA 1
ATOM 820 C C . PHE A 1 99 ? 20.574 -1.727 -31.834 1.00 72.44 99 PHE A C 1
ATOM 822 O O . PHE A 1 99 ? 20.806 -0.865 -32.671 1.00 72.44 99 PHE A O 1
ATOM 829 N N . ALA A 1 100 ? 21.452 -2.010 -30.870 1.00 68.00 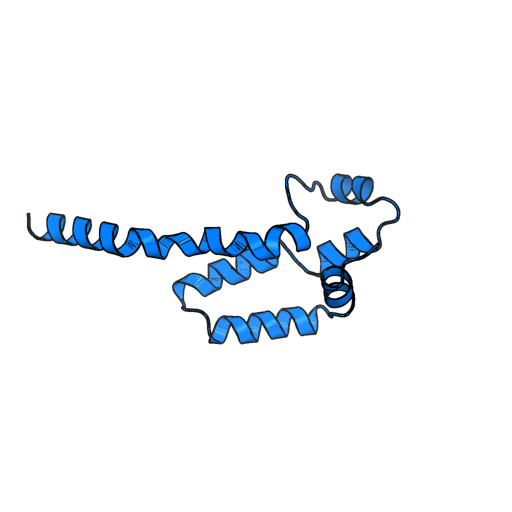100 ALA A N 1
ATOM 830 C CA . ALA A 1 100 ? 22.779 -1.401 -30.795 1.00 68.00 100 ALA A CA 1
ATOM 831 C C . ALA A 1 100 ? 23.775 -2.017 -31.798 1.00 68.00 100 ALA A C 1
ATOM 833 O O . ALA A 1 100 ? 24.777 -1.386 -32.126 1.00 68.00 100 ALA A O 1
ATOM 834 N N . GLU A 1 101 ? 23.509 -3.240 -32.264 1.00 69.75 101 GLU A N 1
ATOM 835 C CA . GLU A 1 101 ? 24.314 -3.965 -33.257 1.00 69.75 101 GLU A CA 1
ATOM 836 C C . GLU A 1 101 ? 23.878 -3.716 -34.718 1.00 69.75 101 GLU A C 1
ATOM 838 O O . GLU A 1 101 ? 24.535 -4.210 -35.638 1.00 69.75 101 GLU A O 1
ATOM 843 N N . SER A 1 102 ? 22.793 -2.964 -34.940 1.00 54.66 102 SER A N 1
ATOM 844 C CA . SER A 1 102 ? 22.273 -2.573 -36.263 1.00 54.66 102 SER A CA 1
ATOM 845 C C . SER A 1 102 ? 22.697 -1.169 -36.672 1.00 54.66 102 SER A C 1
ATOM 847 O O . SER A 1 102 ? 23.046 -0.987 -37.860 1.00 54.66 102 SER A O 1
#

Sequence (102 aa):
MQTPFEQFLSRQSEEAWAATLTTLLRSIHEVDKNATQIWFAFYPLSLFTALQQAEDKDELAKQLLMQGHYELKEQIDSSHTFLYGHRYWPQVKKTVEAFAES

Foldseek 3Di:
DDDPVLVVLLPDDQVNVVVVLVVVLVVDDPVCNVVSVVVCVLAPSVLLNCCVPDPDNVVVCVVVVPDDPRHNVVCVVVSVVVVCVVVCVVVVVVVVVVVVVD

pLDDT: mean 82.06, std 10.6, range [53.34, 94.56]

Radius of gyration: 18.63 Å; chains: 1; bounding box: 44×24×55 Å

Secondary structure (DSSP, 8-state):
---HHHHHHTT--HHHHHHHHHHHHHHS-HHHHHHHHHHHHHS-HHHHHHHHH-SSHHHHHHHTT--SS--HHHHTTTGGGGGGGGGTHHHHHHHHHHHH--